Protein AF-A0A962RY87-F1 (afdb_monomer)

Radius of gyration: 15.33 Å; Cα contacts (8 Å, |Δi|>4): 41; chains: 1; bounding box: 38×22×36 Å

Structure (mmCIF, N/CA/C/O backbone):
data_AF-A0A962RY87-F1
#
_entry.id   AF-A0A962RY87-F1
#
loop_
_atom_site.group_PDB
_atom_site.id
_atom_site.type_symbol
_atom_site.label_atom_id
_atom_site.label_alt_id
_atom_site.label_comp_id
_atom_site.label_asym_id
_atom_site.label_entity_id
_atom_site.label_seq_id
_atom_site.pdbx_PDB_ins_code
_atom_site.Cartn_x
_atom_site.Cartn_y
_atom_site.Cartn_z
_atom_site.occupancy
_atom_site.B_iso_or_equiv
_atom_site.auth_seq_id
_atom_site.auth_comp_id
_atom_site.auth_asym_id
_atom_site.auth_atom_id
_atom_site.pdbx_PDB_model_num
ATOM 1 N N . ALA A 1 1 ? 15.086 -2.176 7.948 1.00 87.25 1 ALA A N 1
ATOM 2 C CA . ALA A 1 1 ? 14.402 -3.407 8.401 1.00 87.25 1 ALA A CA 1
ATOM 3 C C . ALA A 1 1 ? 13.058 -3.608 7.699 1.00 87.25 1 ALA A C 1
ATOM 5 O O . ALA A 1 1 ? 12.941 -4.578 6.971 1.00 87.25 1 ALA A O 1
ATOM 6 N N . ALA A 1 2 ? 12.069 -2.713 7.849 1.00 91.75 2 ALA A N 1
ATOM 7 C CA . ALA A 1 2 ? 10.757 -2.884 7.203 1.00 91.75 2 ALA A CA 1
ATOM 8 C C . ALA A 1 2 ? 10.822 -2.924 5.663 1.00 91.75 2 ALA A C 1
ATOM 10 O O . ALA A 1 2 ? 10.237 -3.815 5.066 1.00 91.75 2 ALA A O 1
ATOM 11 N N . LEU A 1 3 ? 11.591 -2.021 5.037 1.00 90.06 3 LEU A N 1
ATOM 12 C CA . LEU A 1 3 ? 11.805 -2.017 3.580 1.00 90.06 3 LEU A CA 1
ATOM 13 C C . LEU A 1 3 ? 12.387 -3.337 3.064 1.00 90.06 3 LEU A C 1
ATOM 15 O O . LEU A 1 3 ? 11.923 -3.854 2.059 1.00 90.06 3 LEU A O 1
ATOM 19 N N . GLU A 1 4 ? 13.355 -3.899 3.786 1.00 90.88 4 GLU A N 1
ATOM 20 C CA . GLU A 1 4 ? 13.968 -5.179 3.421 1.00 90.88 4 GLU A CA 1
ATOM 21 C C . GLU A 1 4 ? 12.958 -6.324 3.508 1.00 90.88 4 GLU A C 1
ATOM 23 O O . GLU A 1 4 ? 12.822 -7.111 2.581 1.00 90.88 4 GLU A O 1
ATOM 28 N N . ARG A 1 5 ? 12.153 -6.351 4.575 1.00 93.94 5 ARG A N 1
ATOM 29 C CA . ARG A 1 5 ? 11.072 -7.333 4.707 1.00 93.94 5 ARG A CA 1
ATOM 30 C C . ARG A 1 5 ? 10.047 -7.206 3.580 1.00 93.94 5 ARG A C 1
ATOM 32 O O . ARG A 1 5 ? 9.643 -8.219 3.028 1.00 93.94 5 ARG A O 1
ATOM 39 N N . LEU A 1 6 ? 9.669 -5.984 3.199 1.00 92.44 6 LEU A N 1
ATOM 40 C CA . LEU A 1 6 ? 8.775 -5.755 2.058 1.00 92.44 6 LEU A CA 1
ATOM 41 C C . LEU A 1 6 ? 9.393 -6.236 0.743 1.00 92.44 6 LEU A C 1
ATOM 43 O O . LEU A 1 6 ? 8.696 -6.867 -0.046 1.00 92.44 6 LEU A O 1
ATOM 47 N N . ARG A 1 7 ? 10.692 -5.989 0.533 1.00 86.94 7 ARG A N 1
ATOM 48 C CA . ARG A 1 7 ? 11.442 -6.473 -0.636 1.00 86.94 7 ARG A CA 1
ATOM 49 C C . ARG A 1 7 ? 11.391 -7.999 -0.751 1.00 86.94 7 ARG A C 1
ATOM 51 O O . ARG A 1 7 ? 11.284 -8.523 -1.851 1.00 86.94 7 ARG A O 1
ATOM 58 N N . GLU A 1 8 ?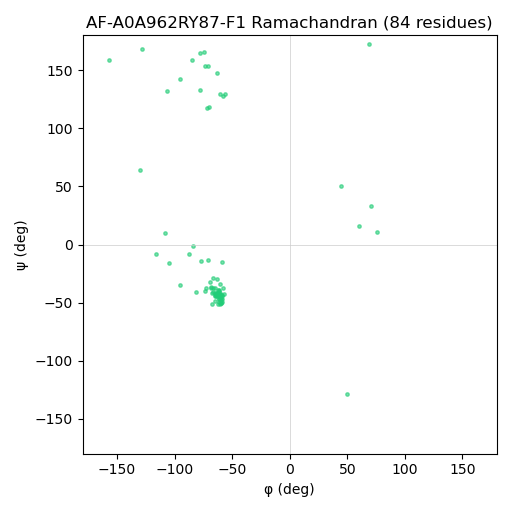 11.428 -8.697 0.380 1.00 90.56 8 GLU A N 1
ATOM 59 C CA . GLU A 1 8 ? 11.346 -10.161 0.469 1.00 90.56 8 GLU A CA 1
ATOM 60 C C . GLU A 1 8 ? 9.904 -10.714 0.465 1.00 90.56 8 GLU A C 1
ATOM 62 O O . GLU A 1 8 ? 9.715 -11.926 0.541 1.00 90.56 8 GLU A O 1
ATOM 67 N N . GLY A 1 9 ? 8.872 -9.862 0.417 1.00 88.19 9 GLY A N 1
ATOM 68 C CA . GLY A 1 9 ? 7.464 -10.281 0.529 1.00 88.19 9 GLY A CA 1
ATOM 69 C C . GLY A 1 9 ? 7.010 -10.644 1.956 1.00 88.19 9 GLY A C 1
ATOM 70 O O . GLY A 1 9 ? 5.907 -11.165 2.166 1.00 88.19 9 GLY A O 1
ATOM 71 N N . ASN A 1 10 ? 7.839 -10.343 2.955 1.00 92.94 10 ASN A N 1
ATOM 72 C CA . ASN A 1 10 ? 7.592 -10.589 4.369 1.00 92.94 10 ASN A CA 1
ATOM 73 C C . ASN A 1 10 ? 6.783 -9.458 5.022 1.00 92.94 10 ASN A C 1
ATOM 75 O O . ASN A 1 10 ? 6.754 -8.314 4.561 1.00 92.94 10 ASN A O 1
ATOM 79 N N . ALA A 1 11 ? 6.140 -9.768 6.153 1.00 93.81 11 ALA A N 1
ATOM 80 C CA . ALA A 1 11 ? 5.427 -8.766 6.938 1.00 93.81 11 ALA A CA 1
ATOM 81 C C . ALA A 1 11 ? 6.393 -7.665 7.433 1.00 93.81 11 ALA A C 1
ATOM 83 O O . ALA A 1 11 ? 7.423 -7.975 8.039 1.00 93.81 11 ALA A O 1
ATOM 84 N N . PRO A 1 12 ? 6.084 -6.372 7.225 1.00 95.44 12 PRO A N 1
ATOM 85 C CA . PRO A 1 12 ? 6.997 -5.271 7.524 1.00 95.44 12 PRO A CA 1
ATOM 86 C C . PRO A 1 12 ? 7.191 -5.025 9.021 1.00 95.44 12 PRO A C 1
ATOM 88 O O . PRO A 1 12 ? 8.142 -4.330 9.382 1.00 95.44 12 PRO A O 1
ATOM 91 N N . GLY A 1 13 ? 6.353 -5.606 9.886 1.00 95.81 13 GLY A N 1
ATOM 92 C CA . GLY A 1 13 ? 6.358 -5.371 11.333 1.00 95.81 13 GLY A CA 1
ATOM 93 C C . GLY A 1 13 ? 5.849 -3.979 11.704 1.00 95.81 13 GLY A C 1
ATOM 94 O O . GLY A 1 13 ? 6.383 -3.370 12.626 1.00 95.81 13 GLY A O 1
ATOM 95 N N . PHE A 1 14 ? 4.897 -3.460 10.929 1.00 96.69 14 PHE A N 1
ATOM 96 C CA . PHE A 1 14 ? 4.174 -2.239 11.263 1.00 96.69 14 PHE A CA 1
ATOM 97 C C . PHE A 1 14 ? 3.158 -2.498 12.377 1.00 96.69 14 PHE A C 1
ATOM 99 O O . PHE A 1 14 ? 2.830 -3.644 12.680 1.00 96.69 14 PHE A O 1
ATOM 106 N N . ASP A 1 15 ? 2.653 -1.420 12.964 1.00 95.75 15 ASP A N 1
ATOM 107 C CA . ASP A 1 15 ? 1.560 -1.436 13.923 1.00 95.75 15 ASP A CA 1
ATOM 108 C C . ASP A 1 15 ? 0.452 -0.450 13.515 1.00 95.75 15 ASP A C 1
ATOM 110 O O . ASP A 1 15 ? 0.580 0.341 12.572 1.00 95.75 15 ASP A O 1
ATOM 114 N N . GLY A 1 16 ? -0.693 -0.561 14.194 1.00 96.25 16 GLY A N 1
ATOM 115 C CA . GLY A 1 16 ? -1.834 0.335 14.027 1.00 96.25 16 GLY A CA 1
ATOM 116 C C . GLY A 1 16 ? -2.249 0.549 12.567 1.00 96.25 16 GLY A C 1
ATOM 117 O O . GLY A 1 16 ? -2.453 -0.394 11.803 1.00 96.25 16 GLY A O 1
ATOM 118 N N . ALA A 1 17 ? -2.376 1.819 12.180 1.00 96.50 17 ALA A N 1
ATOM 119 C CA . ALA A 1 17 ? -2.819 2.209 10.845 1.00 96.50 17 ALA A CA 1
ATOM 120 C C . ALA A 1 17 ? -1.856 1.758 9.729 1.00 96.50 17 ALA A C 1
ATOM 122 O O . ALA A 1 17 ? -2.296 1.490 8.614 1.00 96.50 17 ALA A O 1
ATOM 123 N N . GLN A 1 18 ? -0.553 1.644 10.006 1.00 96.50 18 GLN A N 1
ATOM 124 C CA . GLN A 1 18 ? 0.421 1.218 8.998 1.00 96.50 18 GLN A CA 1
ATOM 125 C C . GLN A 1 18 ? 0.307 -0.279 8.695 1.00 96.50 18 GLN A C 1
ATOM 127 O O . GLN A 1 18 ? 0.375 -0.670 7.529 1.00 96.50 18 GLN A O 1
ATOM 132 N N . ASP A 1 19 ? 0.086 -1.110 9.718 1.00 97.62 19 ASP A N 1
ATOM 133 C CA . ASP A 1 19 ? -0.193 -2.539 9.526 1.00 97.62 19 ASP A CA 1
ATOM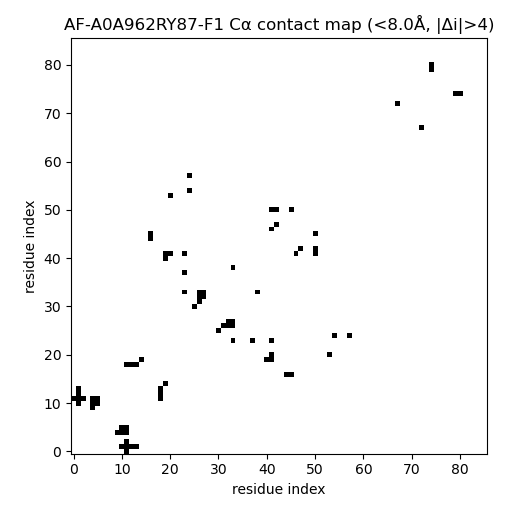 134 C C . ASP A 1 19 ? -1.479 -2.746 8.722 1.00 97.62 19 ASP A C 1
ATOM 136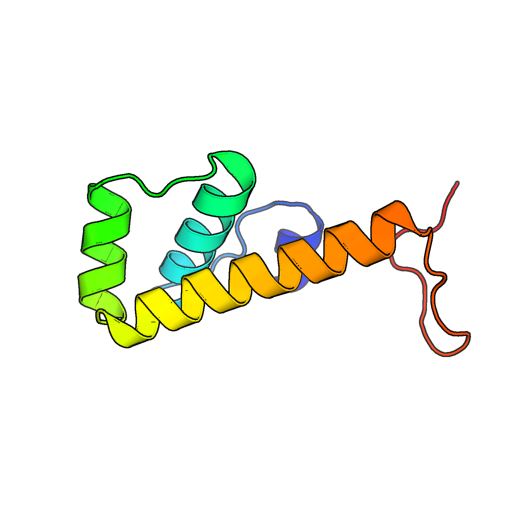 O O . ASP A 1 19 ? -1.506 -3.510 7.757 1.00 97.62 19 ASP A O 1
ATOM 140 N N . LEU A 1 20 ? -2.526 -1.991 9.055 1.00 98.00 20 LEU A N 1
ATOM 141 C CA . LEU A 1 20 ? -3.804 -2.089 8.364 1.00 98.00 20 LEU A CA 1
ATOM 142 C C . LEU A 1 20 ? -3.702 -1.673 6.891 1.00 98.00 20 LEU A C 1
ATOM 144 O O . LEU A 1 20 ? -4.225 -2.370 6.022 1.00 98.00 20 LEU A O 1
ATOM 148 N N . ALA A 1 21 ? -2.974 -0.594 6.587 1.00 97.88 21 ALA A N 1
ATOM 149 C CA . ALA A 1 21 ? -2.712 -0.184 5.209 1.00 97.88 21 ALA A CA 1
ATOM 150 C C . ALA A 1 21 ? -1.927 -1.255 4.431 1.00 97.88 21 ALA A C 1
ATOM 152 O O . ALA A 1 21 ? -2.241 -1.540 3.274 1.00 97.88 21 ALA A O 1
ATOM 153 N N . TRP A 1 22 ? -0.942 -1.892 5.074 1.00 97.88 22 TRP A N 1
ATOM 154 C CA . TRP A 1 22 ? -0.200 -3.003 4.481 1.00 97.88 22 TRP A CA 1
ATOM 155 C C . TRP A 1 22 ? -1.091 -4.227 4.218 1.00 97.88 22 TRP A C 1
ATOM 157 O O . TRP A 1 22 ? -1.032 -4.788 3.124 1.00 97.88 22 TRP A O 1
ATOM 167 N N . ARG A 1 23 ? -1.959 -4.613 5.165 1.00 97.94 23 ARG A N 1
ATOM 168 C CA . ARG A 1 23 ? -2.933 -5.708 4.993 1.00 97.94 23 ARG A CA 1
ATOM 169 C C . ARG A 1 23 ? -3.900 -5.432 3.841 1.00 97.94 23 ARG A C 1
ATOM 171 O O . ARG A 1 23 ? -4.139 -6.328 3.034 1.00 97.94 23 ARG A O 1
ATOM 178 N N . VAL A 1 24 ? -4.407 -4.201 3.726 1.00 98.44 24 VAL A N 1
ATOM 179 C CA . VAL A 1 24 ? -5.255 -3.759 2.603 1.00 98.44 24 VAL A CA 1
ATOM 180 C C . VAL A 1 24 ? -4.510 -3.890 1.275 1.00 98.44 24 VAL A C 1
ATOM 182 O O . VAL A 1 24 ? -5.023 -4.520 0.351 1.00 98.44 24 VAL A O 1
ATOM 185 N N . ALA A 1 25 ? -3.286 -3.361 1.184 1.00 98.06 25 ALA A N 1
ATOM 186 C CA . ALA A 1 25 ? -2.467 -3.465 -0.022 1.00 98.06 25 ALA A CA 1
ATOM 187 C C . ALA A 1 25 ? -2.201 -4.922 -0.411 1.00 98.06 25 ALA A C 1
ATOM 189 O O . ALA A 1 25 ? -2.416 -5.302 -1.559 1.00 98.06 25 ALA A O 1
ATOM 190 N N . ARG A 1 26 ? -1.806 -5.758 0.551 1.00 97.31 26 ARG A N 1
ATOM 191 C CA . ARG A 1 26 ? -1.550 -7.181 0.325 1.00 97.31 26 ARG A CA 1
ATOM 192 C C . ARG A 1 26 ? -2.799 -7.923 -0.155 1.00 97.31 26 ARG A C 1
ATOM 194 O O . ARG A 1 26 ? -2.727 -8.652 -1.137 1.00 97.31 26 ARG A O 1
ATOM 201 N N . SER A 1 27 ? -3.943 -7.708 0.494 1.00 98.00 27 SER A N 1
ATOM 202 C CA . SER A 1 27 ? -5.210 -8.352 0.129 1.00 98.00 27 SER A CA 1
ATOM 203 C C . SER A 1 27 ? -5.663 -7.951 -1.282 1.00 98.00 27 SER A C 1
ATOM 205 O O . SER A 1 27 ? -6.025 -8.814 -2.079 1.00 98.00 27 SER A O 1
ATOM 207 N N . LEU A 1 28 ? -5.531 -6.677 -1.663 1.00 98.19 28 LEU A N 1
ATOM 208 C CA . LEU A 1 28 ? -5.843 -6.236 -3.028 1.00 98.19 28 LEU A CA 1
ATOM 209 C C . LEU A 1 28 ? -4.868 -6.782 -4.078 1.00 98.19 28 LEU A C 1
ATOM 211 O O . LEU A 1 28 ? -5.308 -7.130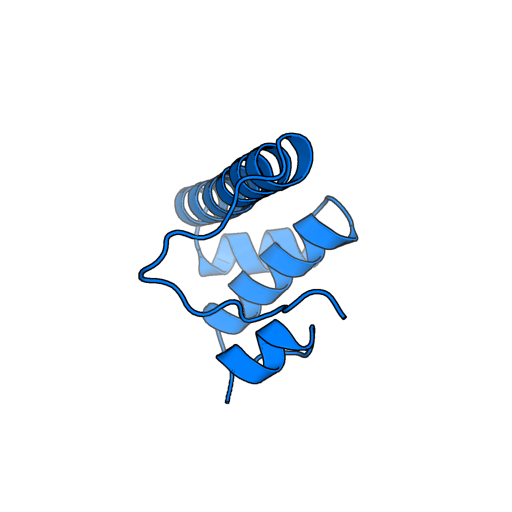 -5.169 1.00 98.19 28 LEU A O 1
ATOM 215 N N . LEU A 1 29 ? -3.577 -6.893 -3.765 1.00 96.31 29 LEU A N 1
ATOM 216 C CA . LEU A 1 29 ? -2.579 -7.429 -4.697 1.00 96.31 29 LEU A CA 1
ATOM 217 C C . LEU A 1 29 ? -2.690 -8.949 -4.884 1.00 96.31 29 LEU A C 1
ATOM 219 O O . LEU A 1 29 ? -2.496 -9.435 -5.991 1.00 96.31 29 LEU A O 1
ATOM 223 N N . GLU A 1 30 ? -2.998 -9.702 -3.825 1.00 95.75 30 GLU A N 1
ATOM 224 C CA . GLU A 1 30 ? -3.009 -11.175 -3.857 1.00 95.75 30 GLU A CA 1
ATOM 225 C C . GLU A 1 30 ? -4.407 -11.760 -4.120 1.00 95.75 30 GLU A C 1
ATOM 227 O O . GLU A 1 30 ? -4.541 -12.803 -4.757 1.00 95.75 30 GLU A O 1
ATOM 232 N N . GLN A 1 31 ? -5.460 -11.117 -3.608 1.00 97.06 31 GLN A N 1
ATOM 233 C CA . GLN A 1 31 ? -6.838 -11.631 -3.633 1.00 97.06 31 GLN A CA 1
ATOM 234 C C . GLN A 1 31 ? -7.792 -10.759 -4.454 1.00 97.06 31 GLN A C 1
ATOM 236 O O . GLN A 1 31 ? -8.941 -11.151 -4.667 1.00 97.06 31 GLN A O 1
ATOM 241 N N . HIS A 1 32 ? -7.336 -9.583 -4.894 1.00 96.69 32 HIS A N 1
ATOM 242 C CA . HIS A 1 32 ? -8.085 -8.631 -5.722 1.00 96.69 32 HIS A CA 1
ATOM 243 C C . HIS A 1 32 ? -9.381 -8.111 -5.076 1.00 96.69 32 HIS A C 1
ATOM 245 O O . HIS A 1 32 ? -10.246 -7.564 -5.760 1.00 96.69 32 HIS A O 1
ATOM 251 N N . ARG A 1 33 ? -9.539 -8.284 -3.760 1.00 97.38 33 ARG A N 1
ATOM 252 C CA . ARG A 1 33 ? -10.699 -7.829 -2.990 1.00 97.38 33 ARG A CA 1
ATOM 253 C C . ARG A 1 33 ? -10.329 -7.673 -1.523 1.00 97.38 33 ARG A C 1
ATOM 255 O O . ARG A 1 33 ? -9.411 -8.340 -1.069 1.00 97.38 33 ARG A O 1
ATOM 262 N N . LEU A 1 34 ? -11.098 -6.873 -0.793 1.00 98.12 34 LEU A N 1
ATOM 263 C CA . LEU A 1 34 ? -11.106 -6.883 0.669 1.00 98.12 34 LEU A CA 1
ATOM 264 C C . LEU A 1 34 ? -12.243 -7.790 1.145 1.00 98.12 34 LEU A C 1
ATOM 266 O O . LEU A 1 34 ? -13.304 -7.820 0.521 1.00 98.12 34 LEU A O 1
ATOM 270 N N . ASP A 1 35 ? -12.027 -8.539 2.223 1.00 97.88 35 ASP A N 1
ATOM 271 C CA . ASP A 1 35 ? -13.138 -9.164 2.941 1.00 97.88 35 ASP A CA 1
ATOM 272 C C . ASP A 1 35 ? -13.860 -8.145 3.838 1.00 97.88 35 ASP A C 1
ATOM 274 O O . ASP A 1 35 ? -13.356 -7.048 4.099 1.00 97.88 35 ASP A O 1
ATOM 278 N N . ASP A 1 36 ? -15.063 -8.501 4.291 1.00 98.31 36 ASP A N 1
ATOM 279 C CA . ASP A 1 36 ? -15.927 -7.598 5.058 1.00 98.31 36 ASP A CA 1
ATOM 280 C C . ASP A 1 36 ? -15.270 -7.138 6.367 1.00 98.31 36 ASP A C 1
ATOM 282 O O . ASP A 1 36 ? -15.459 -5.999 6.798 1.00 98.31 36 ASP A O 1
ATOM 286 N N . THR A 1 37 ? -14.473 -8.010 6.993 1.00 98.38 37 THR A N 1
ATOM 287 C CA . THR A 1 37 ? -13.767 -7.713 8.242 1.00 98.38 37 THR A CA 1
ATOM 288 C C . THR A 1 37 ? -12.693 -6.655 8.015 1.00 98.38 37 THR A C 1
ATOM 290 O O . THR A 1 37 ? -12.689 -5.630 8.696 1.00 98.38 37 THR A O 1
ATOM 293 N N . LEU A 1 38 ? -11.826 -6.848 7.021 1.00 98.31 38 LEU A N 1
ATOM 294 C CA . LEU A 1 38 ? -10.763 -5.908 6.687 1.00 98.31 38 LEU A CA 1
ATOM 295 C C . LEU A 1 38 ? -11.321 -4.587 6.146 1.00 98.31 38 LEU A C 1
ATOM 297 O O .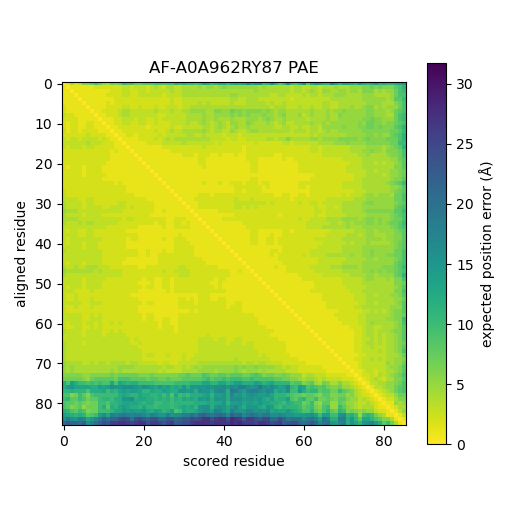 LEU A 1 38 ? -10.794 -3.526 6.476 1.00 98.31 38 LEU A O 1
ATOM 301 N N . TYR A 1 39 ? -12.403 -4.630 5.363 1.00 98.12 39 TYR A N 1
ATOM 302 C CA . TYR A 1 39 ? -13.094 -3.429 4.894 1.00 98.12 39 TYR A CA 1
ATOM 303 C C . TYR A 1 39 ? -13.645 -2.603 6.063 1.00 98.12 39 TYR A C 1
ATOM 305 O O . TYR A 1 39 ? -13.429 -1.393 6.113 1.00 98.12 39 TYR A O 1
ATOM 313 N N . ALA A 1 40 ? -14.315 -3.244 7.027 1.00 98.31 40 ALA A N 1
ATOM 314 C CA . ALA A 1 40 ? -14.848 -2.565 8.205 1.00 98.31 40 ALA A CA 1
ATOM 315 C C . ALA A 1 40 ? -13.737 -1.992 9.103 1.00 98.31 40 ALA A C 1
ATOM 317 O O . ALA A 1 40 ? -13.832 -0.841 9.529 1.00 98.31 40 ALA A O 1
ATOM 318 N N . GLU A 1 41 ? -12.668 -2.758 9.353 1.00 98.12 41 GLU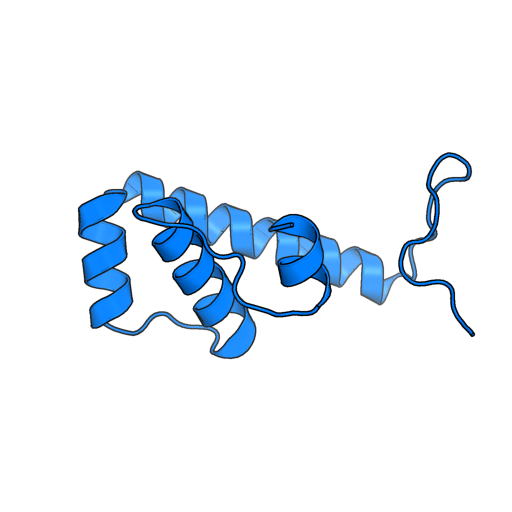 A N 1
ATOM 319 C CA . GLU A 1 41 ? -11.494 -2.292 10.105 1.00 98.12 41 GLU A CA 1
ATOM 320 C C . GLU A 1 41 ? -10.857 -1.066 9.434 1.00 98.12 41 GLU A C 1
ATOM 322 O O . GLU A 1 41 ? -10.629 -0.043 10.085 1.00 98.12 41 GLU A O 1
ATOM 327 N N . ALA A 1 42 ? -10.610 -1.141 8.123 1.00 98.06 42 ALA A N 1
ATOM 328 C CA . ALA A 1 42 ? -10.013 -0.056 7.353 1.00 98.06 42 ALA A CA 1
ATOM 329 C C . ALA A 1 42 ? -10.925 1.176 7.297 1.00 98.06 42 ALA A C 1
ATOM 331 O O . ALA A 1 42 ? -10.456 2.294 7.498 1.00 98.06 42 ALA A O 1
ATOM 332 N N . GLY A 1 43 ? -12.232 0.987 7.104 1.00 98.12 43 GLY A N 1
ATOM 333 C CA . GLY A 1 43 ? -13.209 2.073 7.134 1.00 98.12 43 GLY A CA 1
ATOM 334 C C . GLY A 1 43 ? -13.267 2.779 8.491 1.00 98.12 43 GLY A C 1
ATOM 335 O O . GLY A 1 43 ? -13.340 4.005 8.536 1.00 98.12 43 GLY A O 1
ATOM 336 N N . ALA A 1 44 ? -13.169 2.039 9.599 1.00 98.19 44 ALA A N 1
ATOM 337 C CA . ALA A 1 44 ? -13.142 2.621 10.940 1.00 98.19 44 ALA A CA 1
ATOM 338 C C . ALA A 1 44 ? -11.854 3.418 11.216 1.00 98.19 44 ALA A C 1
ATOM 340 O O . ALA A 1 44 ? -11.903 4.449 11.885 1.00 98.19 44 ALA A O 1
ATOM 341 N N . ALA A 1 45 ? -10.711 2.953 10.706 1.00 98.12 45 ALA A N 1
ATOM 342 C CA . ALA A 1 45 ? -9.416 3.592 10.927 1.00 98.12 45 ALA A CA 1
ATOM 343 C C . ALA A 1 45 ? -9.149 4.793 10.004 1.00 98.12 45 ALA A C 1
ATOM 345 O O . ALA A 1 45 ? -8.595 5.795 10.454 1.00 98.12 45 ALA A O 1
ATOM 346 N N . PHE A 1 46 ? -9.515 4.699 8.722 1.00 98.00 46 PHE A N 1
ATOM 347 C CA . PHE A 1 46 ? -9.188 5.704 7.701 1.00 98.00 46 PHE A CA 1
ATOM 348 C C . PHE A 1 46 ? -10.372 6.593 7.304 1.00 98.00 46 PHE A C 1
ATOM 350 O O . PHE A 1 46 ? -10.177 7.640 6.684 1.00 98.00 46 PHE A O 1
ATOM 357 N N . GLY A 1 47 ? -11.600 6.187 7.634 1.00 98.38 47 GLY A N 1
ATOM 358 C CA . GLY A 1 47 ? -12.806 6.770 7.058 1.00 98.38 47 GLY A CA 1
ATOM 359 C C . GLY A 1 47 ? -12.971 6.423 5.575 1.00 98.38 47 GLY A C 1
ATOM 360 O O . GLY A 1 47 ? -12.090 5.851 4.932 1.00 98.38 47 GLY A O 1
ATOM 361 N N . GLU A 1 48 ? -14.122 6.792 5.014 1.00 97.19 48 GLU A N 1
ATOM 362 C CA . GLU A 1 48 ? -14.45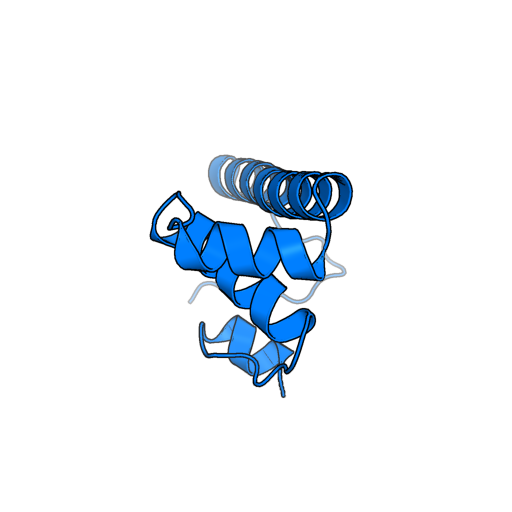9 6.492 3.617 1.00 97.19 48 GLU A CA 1
ATOM 363 C C . GLU A 1 48 ? -13.471 7.137 2.633 1.00 97.19 48 GLU A C 1
ATOM 365 O O . GLU A 1 48 ? -12.904 6.448 1.788 1.00 97.19 48 GLU A O 1
ATOM 370 N N . ALA A 1 49 ? -13.198 8.437 2.784 1.00 98.31 49 ALA A N 1
ATOM 371 C CA . ALA A 1 49 ? -12.277 9.158 1.904 1.00 98.31 49 ALA A CA 1
ATOM 372 C C . ALA A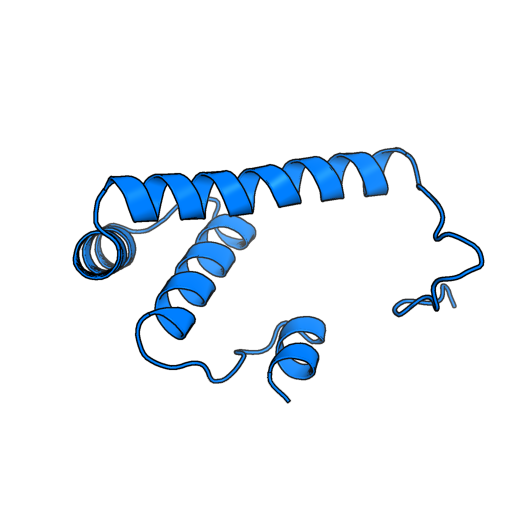 1 49 ? -10.848 8.590 1.965 1.00 98.31 49 ALA A C 1
ATOM 374 O O . ALA A 1 49 ? -10.242 8.351 0.923 1.00 98.31 49 ALA A O 1
ATOM 375 N N . GLY A 1 50 ? -10.335 8.303 3.167 1.00 98.19 50 GLY A N 1
ATOM 376 C CA . GLY A 1 50 ? -8.997 7.734 3.334 1.00 98.19 50 GLY A CA 1
ATOM 377 C C . GLY A 1 50 ? -8.876 6.327 2.746 1.00 98.19 50 GLY A C 1
ATOM 378 O O . GLY A 1 50 ? -7.863 6.000 2.128 1.00 98.19 50 GLY A O 1
ATOM 379 N N . LEU A 1 51 ? -9.922 5.502 2.864 1.00 98.06 51 LEU A N 1
ATOM 380 C CA . LEU A 1 51 ? -9.942 4.182 2.234 1.00 98.06 51 LEU A CA 1
ATOM 381 C C . LEU A 1 51 ? -9.976 4.283 0.702 1.00 98.06 51 LEU A C 1
ATOM 383 O O . LEU A 1 51 ? -9.250 3.552 0.028 1.00 98.06 51 LEU A O 1
ATOM 387 N N . VAL A 1 52 ? -10.757 5.213 0.143 1.00 98.38 52 VAL A N 1
ATOM 388 C CA . VAL A 1 52 ? -10.777 5.479 -1.305 1.00 98.38 52 VAL A CA 1
ATOM 389 C C . VAL A 1 52 ? -9.400 5.925 -1.799 1.00 98.38 52 VAL A C 1
ATOM 391 O O . VAL A 1 52 ? -8.916 5.403 -2.805 1.00 98.38 52 VAL A O 1
ATOM 394 N N . GLU A 1 53 ? -8.737 6.841 -1.090 1.00 98.50 53 GLU A N 1
ATOM 395 C CA . GLU A 1 53 ? -7.384 7.297 -1.431 1.00 98.50 53 GLU A CA 1
ATOM 396 C C . GLU A 1 53 ? -6.362 6.155 -1.383 1.00 98.50 53 GLU A C 1
ATOM 398 O O . GLU A 1 53 ? -5.540 6.020 -2.295 1.00 98.50 53 GLU A O 1
ATOM 403 N N . LEU A 1 54 ? -6.441 5.289 -0.368 1.00 98.44 54 LEU A N 1
ATOM 404 C CA . LEU A 1 54 ? -5.561 4.131 -0.230 1.00 98.44 54 LEU A CA 1
ATOM 405 C C . LEU A 1 54 ? -5.737 3.147 -1.394 1.00 98.44 54 LEU A C 1
ATOM 407 O O . LEU A 1 54 ? -4.756 2.793 -2.052 1.00 98.44 54 LEU A O 1
ATOM 411 N N . VAL A 1 55 ? -6.977 2.749 -1.694 1.00 98.31 55 VAL A N 1
ATOM 412 C CA . VAL A 1 55 ? -7.293 1.843 -2.814 1.00 98.31 55 VAL A CA 1
ATOM 413 C C . VAL A 1 55 ? -6.839 2.448 -4.144 1.00 98.31 55 VAL A C 1
ATOM 415 O O . VAL A 1 55 ? -6.216 1.763 -4.957 1.00 98.31 55 VAL A O 1
ATOM 418 N N . THR A 1 56 ? -7.090 3.743 -4.348 1.00 98.38 56 THR A N 1
ATOM 419 C CA . THR A 1 56 ? -6.682 4.462 -5.563 1.00 98.38 56 THR A CA 1
ATOM 420 C C . THR A 1 56 ? -5.164 4.490 -5.709 1.00 98.38 56 THR A C 1
ATOM 422 O O . THR A 1 56 ? -4.649 4.229 -6.794 1.00 98.38 56 THR A O 1
ATOM 425 N N . THR A 1 57 ? -4.431 4.744 -4.623 1.00 98.44 57 THR A N 1
ATOM 426 C CA . THR A 1 57 ? -2.962 4.758 -4.623 1.00 98.44 57 THR A CA 1
ATOM 427 C C . THR A 1 57 ? -2.392 3.385 -4.972 1.00 98.44 57 THR A C 1
ATOM 429 O O . THR A 1 57 ? -1.494 3.287 -5.809 1.00 98.44 57 THR A O 1
ATOM 432 N N . ILE A 1 58 ? -2.940 2.316 -4.387 1.00 98.25 58 ILE A N 1
ATOM 433 C CA . ILE A 1 58 ? -2.533 0.938 -4.694 1.00 98.25 58 ILE A CA 1
ATOM 434 C C . ILE A 1 58 ? -2.764 0.639 -6.181 1.00 98.25 58 ILE A C 1
ATOM 436 O O . ILE A 1 58 ? -1.845 0.199 -6.873 1.00 98.25 58 ILE A O 1
ATOM 440 N N . GLY A 1 59 ? -3.962 0.935 -6.694 1.00 98.06 59 GLY A N 1
ATOM 441 C CA . GLY A 1 59 ? -4.302 0.722 -8.102 1.00 98.06 59 GLY A CA 1
ATOM 442 C C . GLY A 1 59 ? -3.437 1.542 -9.064 1.00 98.06 59 GLY A C 1
ATOM 443 O O . GLY A 1 59 ? -3.000 1.024 -10.091 1.00 98.06 59 GLY A O 1
ATOM 444 N N . TYR A 1 60 ? -3.127 2.792 -8.716 1.00 98.56 60 TYR A N 1
ATOM 445 C CA . TYR A 1 60 ? -2.249 3.654 -9.506 1.00 98.56 60 TYR A CA 1
ATOM 446 C C . TYR A 1 60 ? -0.853 3.043 -9.670 1.00 98.56 60 TYR A C 1
ATOM 448 O O . TYR A 1 60 ? -0.356 2.942 -10.792 1.00 98.56 60 TYR A O 1
ATOM 456 N N . TYR A 1 61 ? -0.241 2.561 -8.584 1.00 97.62 61 TYR A N 1
ATOM 457 C CA . TYR A 1 61 ? 1.062 1.902 -8.681 1.00 97.62 61 TYR A CA 1
ATOM 458 C C . TYR A 1 61 ? 0.990 0.551 -9.395 1.00 97.62 61 TYR A C 1
ATOM 460 O O . TYR A 1 61 ? 1.913 0.232 -10.138 1.00 97.62 61 TYR A O 1
ATOM 468 N N . CYS A 1 62 ? -0.114 -0.196 -9.279 1.00 97.31 62 CYS A N 1
ATOM 469 C CA . CYS A 1 62 ? -0.324 -1.392 -10.100 1.00 97.31 62 CYS A CA 1
ATOM 470 C C . CYS A 1 62 ? -0.317 -1.052 -11.596 1.00 97.31 62 CYS A C 1
ATOM 472 O O . CYS A 1 62 ? 0.363 -1.720 -12.371 1.00 97.31 62 CYS A O 1
ATOM 474 N N . LEU A 1 63 ? -1.025 0.004 -12.011 1.00 97.88 63 LEU A N 1
ATOM 475 C CA . LEU A 1 63 ? -1.044 0.461 -13.404 1.00 97.88 63 LEU A CA 1
ATOM 476 C C . LEU A 1 63 ? 0.353 0.869 -13.894 1.00 97.88 63 LEU A C 1
ATOM 478 O O . LEU A 1 63 ? 0.750 0.508 -15.005 1.00 97.88 63 LEU A O 1
ATOM 482 N N . VAL A 1 64 ? 1.108 1.596 -13.066 1.00 97.50 64 VAL A N 1
ATOM 483 C CA . VAL A 1 64 ? 2.496 1.966 -13.372 1.00 97.50 64 VAL A CA 1
ATOM 484 C C . VAL A 1 64 ? 3.355 0.713 -13.536 1.00 97.50 64 VAL A C 1
ATOM 486 O O . VAL A 1 64 ? 3.997 0.566 -14.572 1.00 97.50 64 VAL A O 1
ATOM 489 N N . SER A 1 65 ? 3.322 -0.222 -12.582 1.00 95.62 65 SER A N 1
ATOM 490 C CA . SER A 1 65 ? 4.082 -1.475 -12.653 1.00 95.62 65 SER A CA 1
ATOM 491 C C . SER A 1 65 ? 3.721 -2.305 -13.883 1.00 95.62 65 SER A C 1
ATOM 493 O O . SER A 1 65 ? 4.615 -2.790 -14.568 1.00 95.62 65 SER A O 1
ATOM 495 N N . LEU A 1 66 ? 2.432 -2.424 -14.216 1.00 97.12 66 LEU A N 1
ATOM 496 C CA . LEU A 1 66 ? 1.988 -3.112 -15.431 1.00 97.12 66 LEU A CA 1
ATOM 497 C C . LEU A 1 66 ? 2.579 -2.468 -16.687 1.00 97.12 66 LEU A C 1
ATOM 499 O O . LEU A 1 66 ? 3.062 -3.177 -17.565 1.00 97.12 66 LEU A O 1
ATOM 503 N N . THR A 1 67 ? 2.574 -1.137 -16.756 1.00 97.50 67 THR A N 1
ATOM 504 C CA . THR A 1 67 ? 3.131 -0.389 -17.889 1.00 97.50 67 THR A CA 1
ATOM 505 C C . THR A 1 67 ? 4.642 -0.597 -18.000 1.00 97.50 67 THR A C 1
ATOM 507 O O . THR A 1 67 ? 5.132 -0.933 -19.074 1.00 97.50 67 THR A O 1
ATOM 510 N N . LEU A 1 68 ? 5.382 -0.445 -16.897 1.00 95.12 68 LEU A N 1
ATOM 511 C CA . LEU A 1 68 ? 6.837 -0.629 -16.876 1.00 95.12 68 LEU A CA 1
ATOM 512 C C . LEU A 1 68 ? 7.233 -2.052 -17.289 1.00 95.12 68 LEU A C 1
ATOM 514 O O . LEU A 1 68 ? 8.114 -2.214 -18.129 1.00 95.12 68 LEU A O 1
ATOM 518 N N . ASN A 1 69 ? 6.535 -3.061 -16.761 1.00 93.50 69 ASN A N 1
ATOM 519 C CA . ASN A 1 69 ? 6.794 -4.465 -17.069 1.00 93.50 69 ASN A CA 1
ATOM 520 C C . ASN A 1 69 ? 6.450 -4.812 -18.525 1.00 93.50 69 ASN A C 1
ATOM 522 O O . ASN A 1 69 ? 7.193 -5.538 -19.176 1.00 93.50 69 ASN A O 1
ATOM 526 N N . ALA A 1 70 ? 5.328 -4.308 -19.052 1.00 97.38 70 ALA A N 1
ATOM 527 C CA . ALA A 1 70 ? 4.883 -4.616 -20.414 1.00 97.38 70 ALA A CA 1
ATOM 528 C C . ALA A 1 70 ? 5.811 -4.045 -21.497 1.00 97.38 70 ALA A C 1
ATOM 530 O O . ALA A 1 70 ? 5.895 -4.609 -22.588 1.00 97.38 70 ALA A O 1
ATOM 531 N N . PHE A 1 71 ? 6.483 -2.931 -21.204 1.00 96.44 71 PHE A N 1
ATOM 532 C CA . PHE A 1 71 ? 7.368 -2.238 -22.142 1.00 96.44 71 PHE A CA 1
ATOM 533 C C . PHE A 1 71 ? 8.856 -2.380 -21.808 1.00 96.44 71 PHE A C 1
ATOM 535 O O . PHE A 1 71 ? 9.656 -1.683 -22.428 1.00 96.44 71 PHE A O 1
ATOM 542 N N . ASP A 1 72 ? 9.211 -3.258 -20.860 1.00 91.88 72 ASP A N 1
ATOM 543 C CA . ASP A 1 72 ? 10.591 -3.520 -20.424 1.00 91.88 72 ASP A CA 1
ATOM 544 C C . ASP A 1 72 ? 11.391 -2.221 -20.221 1.00 91.88 72 ASP A C 1
ATOM 546 O O . ASP A 1 72 ? 12.446 -1.985 -20.812 1.00 91.88 72 ASP A O 1
ATOM 550 N N . VAL A 1 73 ? 10.800 -1.292 -19.461 1.00 92.00 73 VAL A N 1
ATOM 551 C CA . VAL A 1 73 ? 11.357 0.056 -19.306 1.00 92.00 73 VAL A CA 1
ATOM 552 C C . VAL A 1 73 ? 12.644 -0.027 -18.477 1.00 92.00 73 VAL A C 1
ATOM 554 O O . VAL A 1 73 ? 12.575 -0.395 -17.302 1.00 92.00 73 VAL A O 1
ATOM 557 N N . PRO A 1 74 ? 13.812 0.356 -19.030 1.00 88.56 74 PRO A N 1
ATOM 558 C CA . PRO A 1 74 ? 15.076 0.203 -18.330 1.00 88.56 74 PRO A CA 1
ATOM 559 C C . PRO A 1 74 ? 15.216 1.224 -17.201 1.00 88.56 74 PRO A C 1
ATOM 561 O O . PRO A 1 74 ? 14.698 2.345 -17.260 1.00 88.56 74 PRO A O 1
ATOM 564 N N . LEU A 1 75 ? 16.005 0.860 -16.192 1.00 87.62 75 LEU A N 1
ATOM 565 C CA . LEU A 1 75 ? 16.446 1.804 -15.175 1.00 87.62 75 LEU A CA 1
ATOM 566 C C . LEU A 1 75 ? 17.312 2.904 -15.796 1.00 87.62 75 LEU A C 1
ATOM 568 O O . LEU A 1 75 ? 18.065 2.693 -16.749 1.00 87.62 75 LEU A O 1
ATOM 572 N N . THR A 1 76 ? 17.224 4.106 -15.230 1.00 85.62 76 THR A N 1
ATOM 573 C CA . THR A 1 76 ? 18.110 5.202 -15.636 1.00 85.62 76 THR A CA 1
ATOM 574 C C . THR A 1 76 ? 19.536 4.939 -15.154 1.00 85.62 76 THR A C 1
ATOM 576 O O . THR A 1 76 ? 19.736 4.309 -14.119 1.00 85.62 76 THR A O 1
ATOM 579 N N . ALA A 1 77 ? 20.539 5.496 -15.840 1.00 82.00 77 ALA A N 1
ATOM 580 C CA . ALA A 1 77 ? 21.951 5.321 -15.473 1.00 82.00 77 ALA A CA 1
ATOM 581 C C . ALA A 1 77 ? 22.309 5.804 -14.047 1.00 82.00 77 ALA A C 1
ATOM 583 O O . ALA A 1 77 ? 23.380 5.486 -13.541 1.00 82.00 77 ALA A O 1
ATOM 584 N N . ALA A 1 78 ? 21.434 6.584 -13.403 1.00 87.19 78 ALA A N 1
ATOM 585 C CA . ALA A 1 78 ? 21.605 7.060 -12.033 1.00 87.19 78 ALA A CA 1
ATOM 586 C C . ALA A 1 78 ? 21.057 6.090 -10.966 1.00 87.19 78 ALA A C 1
ATOM 588 O O . ALA A 1 78 ? 21.249 6.332 -9.775 1.00 87.19 78 ALA A O 1
ATOM 589 N N . MET A 1 79 ? 20.354 5.026 -11.363 1.00 83.62 79 MET A N 1
ATOM 590 C CA . MET A 1 79 ? 19.713 4.074 -10.457 1.00 83.62 79 MET A CA 1
ATOM 591 C C . MET A 1 79 ? 20.483 2.754 -10.442 1.00 83.62 79 MET A C 1
ATOM 593 O O . MET A 1 79 ? 20.806 2.204 -11.491 1.00 83.62 79 MET A O 1
ATOM 597 N N . ALA A 1 80 ? 20.759 2.238 -9.244 1.00 83.12 80 ALA A N 1
ATOM 598 C CA . ALA A 1 80 ? 21.253 0.876 -9.080 1.00 83.12 80 ALA A CA 1
ATOM 599 C C . ALA A 1 80 ? 20.083 -0.105 -9.211 1.00 83.12 80 ALA A C 1
ATOM 601 O O . ALA A 1 80 ? 19.043 0.112 -8.585 1.00 83.12 80 ALA A O 1
ATOM 602 N N . ASP A 1 81 ? 20.264 -1.164 -10.001 1.00 80.44 81 ASP A N 1
ATOM 603 C CA . ASP A 1 81 ? 19.266 -2.220 -10.141 1.00 80.44 81 ASP A CA 1
ATOM 604 C C . ASP A 1 81 ? 19.195 -3.071 -8.865 1.00 80.44 81 ASP A C 1
ATOM 606 O O . ASP A 1 81 ? 20.200 -3.690 -8.499 1.00 80.44 81 ASP A O 1
ATOM 610 N N . PRO A 1 82 ? 18.052 -3.105 -8.152 1.00 73.56 82 PRO A N 1
ATOM 611 C CA . PRO A 1 82 ? 17.889 -3.975 -6.993 1.00 73.56 82 PRO A CA 1
ATOM 612 C C . PRO A 1 82 ? 17.642 -5.442 -7.383 1.00 73.56 82 PRO A C 1
ATOM 614 O O . PRO A 1 82 ? 17.737 -6.310 -6.513 1.00 73.56 82 PRO A O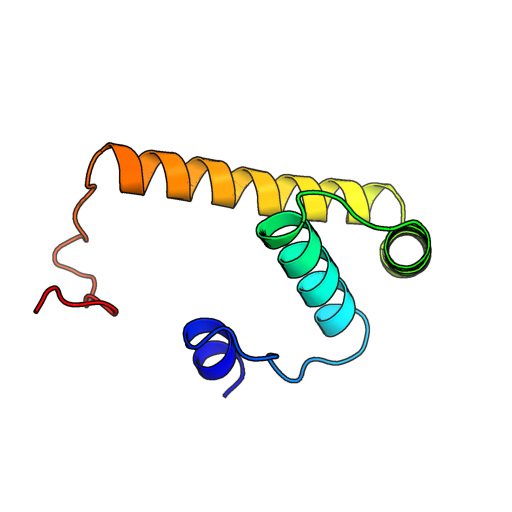 1
ATOM 617 N N . TRP A 1 83 ? 17.321 -5.712 -8.654 1.00 72.25 83 TRP A N 1
ATOM 618 C CA . TRP A 1 83 ? 17.062 -7.037 -9.220 1.00 72.25 83 TRP A CA 1
ATOM 619 C C . TRP A 1 83 ? 17.876 -7.242 -10.506 1.00 72.25 83 TRP A C 1
ATOM 621 O O . TRP A 1 83 ? 17.288 -7.391 -11.577 1.00 72.25 83 TRP A O 1
ATOM 631 N N . PRO A 1 84 ? 19.220 -7.260 -10.417 1.00 67.81 84 PRO A N 1
ATOM 632 C CA . PRO A 1 84 ? 20.051 -7.520 -11.583 1.00 67.81 84 PRO A CA 1
ATOM 633 C C . PRO A 1 84 ? 19.647 -8.862 -12.202 1.00 67.81 84 PRO A C 1
ATOM 635 O O . PRO A 1 84 ? 19.531 -9.861 -11.492 1.00 67.81 84 PRO A O 1
ATOM 638 N N . ALA A 1 85 ? 19.403 -8.872 -13.513 1.00 63.50 85 ALA A N 1
ATOM 639 C CA . ALA A 1 85 ? 19.261 -10.119 -14.251 1.00 63.50 85 ALA A CA 1
ATOM 640 C C . ALA A 1 85 ? 20.548 -10.940 -14.072 1.00 63.50 85 ALA A C 1
ATOM 642 O O . ALA A 1 85 ? 21.641 -10.406 -14.287 1.00 63.50 85 ALA A O 1
ATOM 643 N N . ASP A 1 86 ? 20.410 -12.200 -13.651 1.00 56.16 86 ASP A N 1
ATOM 644 C CA . ASP A 1 86 ? 21.501 -13.180 -13.726 1.00 56.16 86 ASP A CA 1
ATOM 645 C C . ASP A 1 86 ? 21.953 -13.381 -15.185 1.00 56.16 86 ASP A C 1
ATOM 647 O O . ASP A 1 86 ? 21.074 -13.462 -16.081 1.00 56.16 86 ASP A O 1
#

Sequence (86 aa):
AALERLREGNAPGFDGAQDLAWRVARSLLEQHRLDDTLYAEAGAAFGEAGLVELVTTIGYYCLVSLTLNAFDVPLTAAMADPWPAD

Foldseek 3Di:
DLVVCVVVVHQSPDDDLVSLLVVVLVCCVPVVDDDPVSVVSNCVRQNPVRVVVSVVVSVVVVVVVVVCVVVVPDDDPVDDDPDDDD

pLDDT: mean 93.54, std 8.1, range [56.16, 98.56]

Secondary structure (DSSP, 8-state):
-HHHHHHTT------HHHHHHHHHHHHHHHHSS--HHHHHHHHHHHHHHHHHHHHHHHHHHHHHHHHHHHTTPPPPTTS--SS---

Solvent-accessible surface area (backbone atoms only — not comparable to full-atom values): 5196 Å² total; per-residue (Å²): 108,41,67,58,27,49,74,73,75,43,83,50,80,59,58,74,72,57,33,50,51,48,52,51,50,49,33,42,75,76,66,71,44,76,56,73,68,59,47,50,53,42,38,72,74,48,33,67,68,46,41,51,52,50,55,49,53,51,51,51,52,50,53,50,51,52,52,40,64,76,63,68,61,75,80,55,96,90,56,82,73,93,75,70,81,130

Mean predicted aligned error: 4.04 Å